Protein AF-A0A7W4GUT4-F1 (afdb_monomer_lite)

pLDDT: mean 85.79, std 14.64, range [48.25, 97.75]

Radius of gyration: 17.07 Å; chains: 1; bounding box: 33×26×57 Å

Sequence (63 aa):
MSTNAETRRKRRPDAKCPLRPGDPCTLCQVSVTGPHDCGLVYLIMDDPESREAWAESRRKQHQ

Foldseek 3Di:
DDDPPPPPPVPDPADCAPLDPPDGDPPPDPPDPHLVPDPVNCVQVVDPVSVVVSVVVVVVVVD

Structure (mmCIF, N/CA/C/O backbone):
data_AF-A0A7W4GUT4-F1
#
_entry.id   AF-A0A7W4GUT4-F1
#
loop_
_atom_site.group_PDB
_atom_site.id
_atom_site.type_symbol
_atom_site.label_atom_id
_atom_site.label_alt_id
_atom_site.label_comp_id
_atom_site.label_asym_id
_atom_site.label_entity_id
_atom_site.label_seq_id
_atom_site.pdbx_PDB_ins_code
_atom_site.Cartn_x
_atom_site.Cartn_y
_atom_site.Cartn_z
_atom_site.occupancy
_atom_site.B_iso_or_equiv
_atom_site.auth_seq_id
_atom_site.auth_comp_id
_atom_site.auth_asym_id
_atom_site.auth_atom_id
_atom_site.pdbx_PDB_model_num
ATOM 1 N N . MET A 1 1 ? 10.223 -14.676 -42.657 1.00 48.25 1 MET A N 1
ATOM 2 C CA . MET A 1 1 ? 9.439 -15.671 -41.900 1.00 48.25 1 MET A CA 1
ATOM 3 C C . MET A 1 1 ? 9.759 -15.515 -40.421 1.00 48.25 1 MET A C 1
ATOM 5 O O . MET A 1 1 ? 10.793 -16.002 -40.005 1.00 48.25 1 MET A O 1
ATOM 9 N N . SER A 1 2 ? 8.901 -14.830 -39.665 1.00 50.97 2 SER A N 1
ATOM 10 C CA . SER A 1 2 ? 8.788 -14.988 -38.209 1.00 50.97 2 SER A CA 1
ATOM 11 C C . SER A 1 2 ? 7.311 -14.820 -37.896 1.00 50.97 2 SER A C 1
ATOM 13 O O . SER A 1 2 ? 6.718 -13.771 -38.127 1.00 50.97 2 SER A O 1
ATOM 15 N N . THR A 1 3 ? 6.694 -15.941 -37.570 1.00 52.91 3 THR A N 1
ATOM 16 C CA . THR A 1 3 ? 5.256 -16.150 -37.455 1.00 52.91 3 THR A CA 1
ATOM 17 C C . THR A 1 3 ? 4.642 -15.297 -36.349 1.00 52.91 3 THR A C 1
ATOM 19 O O . THR A 1 3 ? 5.222 -15.191 -35.272 1.00 52.91 3 THR A O 1
ATOM 22 N N . ASN A 1 4 ? 3.429 -14.789 -36.606 1.00 58.97 4 ASN A N 1
ATOM 23 C CA . ASN A 1 4 ? 2.455 -14.162 -35.688 1.00 58.97 4 ASN A CA 1
ATOM 24 C C . ASN A 1 4 ? 2.003 -15.097 -34.531 1.00 58.97 4 ASN A C 1
ATOM 26 O O . ASN A 1 4 ? 0.840 -15.127 -34.137 1.00 58.97 4 ASN A O 1
ATOM 30 N N . ALA A 1 5 ? 2.925 -15.897 -34.003 1.00 55.12 5 ALA A N 1
ATOM 31 C CA . ALA A 1 5 ? 2.733 -16.944 -33.011 1.00 55.12 5 ALA A CA 1
ATOM 32 C C . ALA A 1 5 ? 3.387 -16.584 -31.668 1.00 55.12 5 ALA A C 1
ATOM 34 O O . ALA A 1 5 ? 3.615 -17.459 -30.836 1.00 55.12 5 ALA A O 1
ATOM 35 N N . GLU A 1 6 ? 3.659 -15.301 -31.412 1.00 58.19 6 GLU A N 1
ATOM 36 C CA . GLU A 1 6 ? 3.838 -14.827 -30.044 1.00 58.19 6 GLU A CA 1
ATOM 37 C C . GLU A 1 6 ? 2.456 -14.780 -29.409 1.00 58.19 6 GLU A C 1
ATOM 39 O O . GLU A 1 6 ? 1.747 -13.776 -29.411 1.00 58.19 6 GLU A O 1
ATOM 44 N N . THR A 1 7 ? 2.048 -15.967 -28.961 1.00 57.97 7 THR A N 1
ATOM 45 C CA . THR A 1 7 ? 0.972 -16.233 -28.021 1.00 57.97 7 THR A CA 1
ATOM 46 C C . THR A 1 7 ? 0.578 -14.962 -27.298 1.00 57.97 7 THR A C 1
ATOM 48 O O . THR A 1 7 ? 1.418 -14.359 -26.624 1.00 57.97 7 THR A O 1
ATOM 51 N N . ARG A 1 8 ? -0.698 -14.583 -27.408 1.00 62.81 8 ARG A N 1
ATOM 52 C CA . ARG A 1 8 ? -1.367 -13.687 -26.471 1.00 62.81 8 ARG A CA 1
ATOM 53 C C . ARG A 1 8 ? -1.094 -14.231 -25.071 1.00 62.81 8 ARG A C 1
ATOM 55 O O . ARG A 1 8 ? -1.881 -15.018 -24.552 1.00 62.81 8 ARG A O 1
ATOM 62 N N . ARG A 1 9 ? 0.056 -13.876 -24.487 1.00 66.00 9 ARG A N 1
ATOM 63 C CA . ARG A 1 9 ? 0.404 -14.158 -23.103 1.00 66.00 9 ARG A CA 1
ATOM 64 C C . ARG A 1 9 ? -0.775 -13.559 -22.372 1.00 66.00 9 ARG A C 1
ATOM 66 O O . ARG A 1 9 ? -0.976 -12.347 -22.455 1.00 66.00 9 ARG A O 1
ATOM 73 N N . LYS A 1 10 ? -1.633 -14.411 -21.800 1.00 62.59 10 LYS A N 1
ATOM 74 C CA . LYS A 1 10 ? -2.708 -13.968 -20.914 1.00 62.59 10 LYS A CA 1
ATOM 75 C C . LYS A 1 10 ? -1.997 -13.084 -19.901 1.00 62.59 10 LYS A C 1
ATOM 77 O O . LYS A 1 10 ? -1.248 -13.607 -19.078 1.00 62.59 10 LYS A O 1
ATOM 82 N N . ARG A 1 11 ? -2.109 -11.760 -20.063 1.00 68.19 11 ARG A N 1
ATOM 83 C CA . ARG A 1 11 ? -1.482 -10.811 -19.149 1.00 68.19 11 ARG A CA 1
ATOM 84 C C . ARG A 1 11 ? -2.060 -11.185 -17.800 1.00 68.19 11 ARG A C 1
ATOM 86 O O . ARG A 1 11 ? -3.285 -11.228 -17.657 1.00 68.19 11 ARG A O 1
ATOM 93 N N . ARG A 1 12 ? -1.197 -11.605 -16.876 1.00 69.19 12 ARG A N 1
ATOM 94 C CA . ARG A 1 12 ? -1.651 -11.841 -15.512 1.00 69.19 12 ARG A CA 1
ATOM 95 C C . ARG A 1 12 ? -2.285 -10.525 -15.055 1.00 69.19 12 ARG A C 1
ATOM 97 O O . ARG A 1 12 ? -1.714 -9.482 -15.371 1.00 69.19 12 ARG A O 1
ATOM 104 N N . PRO A 1 13 ? -3.467 -10.553 -14.423 1.00 74.94 13 PRO A N 1
ATOM 105 C CA . PRO A 1 13 ? -4.037 -9.343 -13.859 1.00 74.94 13 PRO A CA 1
ATOM 106 C C . PRO A 1 13 ? -2.985 -8.677 -12.976 1.00 74.94 13 PRO A C 1
ATOM 108 O O . PRO A 1 13 ? -2.378 -9.358 -12.144 1.00 74.94 13 PRO A O 1
ATOM 111 N N . ASP A 1 14 ? -2.748 -7.384 -13.188 1.00 81.75 14 ASP A N 1
ATOM 112 C CA . ASP A 1 14 ? -1.821 -6.635 -12.350 1.00 81.75 14 ASP A CA 1
ATOM 113 C C . ASP A 1 14 ? -2.300 -6.715 -10.899 1.00 81.75 14 ASP A C 1
ATOM 115 O O . ASP A 1 14 ? -3.491 -6.545 -10.602 1.00 81.75 14 ASP A O 1
ATOM 119 N N . ALA A 1 15 ? -1.378 -7.023 -9.988 1.00 88.50 15 ALA A N 1
ATOM 120 C CA . ALA A 1 15 ? -1.701 -7.086 -8.573 1.00 88.50 15 ALA A CA 1
ATOM 121 C C . ALA A 1 15 ? -2.192 -5.706 -8.114 1.00 88.50 15 ALA A C 1
ATOM 123 O O . ALA A 1 15 ? -1.525 -4.697 -8.337 1.00 88.50 15 ALA A O 1
ATOM 124 N N . LYS A 1 16 ? -3.367 -5.647 -7.483 1.00 92.62 16 LYS A N 1
ATOM 125 C CA . LYS A 1 16 ? -3.945 -4.392 -6.984 1.00 92.62 16 LYS A CA 1
ATOM 126 C C . LYS A 1 16 ? -3.278 -3.977 -5.680 1.00 92.62 16 LYS A C 1
ATOM 128 O O . LYS A 1 16 ? -2.979 -4.831 -4.847 1.00 92.62 16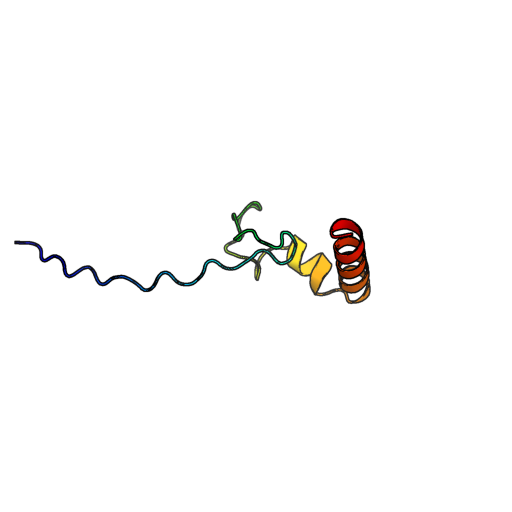 LYS A O 1
ATOM 133 N N . CYS A 1 17 ? -3.082 -2.676 -5.478 1.00 93.88 17 CYS A N 1
ATOM 134 C CA . CYS A 1 17 ? -2.584 -2.164 -4.205 1.00 93.88 17 CYS A CA 1
ATOM 135 C C . CYS A 1 17 ? -3.722 -2.164 -3.166 1.00 93.88 17 CYS A C 1
ATOM 137 O O . CYS A 1 17 ? -4.721 -1.479 -3.388 1.00 93.88 17 CYS A O 1
ATOM 139 N N . PRO A 1 18 ? -3.602 -2.868 -2.021 1.00 92.50 18 PRO A N 1
ATOM 140 C CA . PRO A 1 18 ? -4.646 -2.868 -0.997 1.00 92.50 18 PRO A CA 1
ATOM 141 C C . PRO A 1 18 ? -4.970 -1.456 -0.517 1.00 92.50 18 PRO A C 1
ATOM 143 O O . PRO A 1 18 ? -6.140 -1.113 -0.395 1.00 92.50 18 PRO A O 1
ATOM 146 N N . LEU A 1 19 ? -3.937 -0.623 -0.353 1.00 92.81 19 LEU A N 1
ATOM 147 C CA . LEU A 1 19 ? -4.029 0.739 0.175 1.00 92.81 19 LEU A CA 1
ATOM 148 C C . LEU A 1 19 ? -4.538 1.773 -0.838 1.00 92.81 19 LEU A C 1
ATOM 150 O O . LEU A 1 19 ? -4.946 2.855 -0.429 1.00 92.81 19 LEU A O 1
ATOM 154 N N . ARG A 1 20 ? -4.543 1.447 -2.138 1.00 91.12 20 ARG A N 1
ATOM 155 C CA . ARG A 1 20 ? -5.063 2.297 -3.225 1.00 91.12 20 ARG A CA 1
ATOM 156 C C . ARG A 1 20 ? -6.086 1.517 -4.053 1.00 91.12 20 ARG A C 1
ATOM 158 O O . ARG A 1 20 ? -5.760 1.002 -5.124 1.00 91.12 20 ARG A O 1
ATOM 165 N N . PRO A 1 21 ? -7.317 1.370 -3.549 1.00 87.06 21 PRO A N 1
ATOM 166 C CA . PRO A 1 21 ? -8.330 0.554 -4.203 1.00 87.06 21 PRO A CA 1
ATOM 167 C C . PRO A 1 21 ? -8.695 1.157 -5.556 1.00 87.06 21 PRO A C 1
ATOM 169 O O . PRO A 1 21 ? -8.927 2.354 -5.655 1.00 87.06 21 PRO A O 1
ATOM 172 N N . GLY A 1 22 ? -8.752 0.321 -6.589 1.00 87.12 22 GLY A N 1
ATOM 173 C CA . GLY A 1 22 ? -9.009 0.762 -7.964 1.00 87.12 22 GLY A CA 1
ATOM 174 C C . GLY A 1 22 ? -7.744 0.864 -8.814 1.00 87.12 22 GLY A C 1
ATOM 175 O O . GLY A 1 22 ? -7.820 0.592 -10.009 1.00 87.12 22 GLY A O 1
ATOM 176 N N . ASP A 1 23 ? -6.586 1.095 -8.193 1.00 89.62 23 ASP A N 1
ATOM 177 C CA . ASP A 1 23 ? -5.308 1.180 -8.896 1.00 89.62 23 ASP A CA 1
ATOM 178 C C . ASP A 1 23 ? -4.529 -0.149 -8.857 1.00 89.62 23 ASP A C 1
ATOM 180 O O . ASP A 1 23 ? -4.498 -0.846 -7.827 1.00 89.62 23 ASP A O 1
ATOM 184 N N . PRO A 1 24 ? -3.835 -0.512 -9.952 1.00 93.25 24 PRO A N 1
ATOM 185 C CA . PRO A 1 24 ? -2.795 -1.528 -9.888 1.00 93.25 24 PRO A CA 1
ATOM 186 C C . PRO A 1 24 ? -1.639 -1.050 -8.998 1.00 93.25 24 PRO A C 1
ATOM 188 O O . PRO A 1 24 ? -1.445 0.142 -8.755 1.00 93.25 24 PRO A O 1
ATOM 191 N N . CYS A 1 25 ? -0.838 -1.988 -8.504 1.00 93.31 25 CYS A N 1
ATOM 192 C CA . CYS A 1 25 ? 0.416 -1.657 -7.847 1.00 93.31 25 CYS A CA 1
ATOM 193 C C . CYS A 1 25 ? 1.364 -0.991 -8.855 1.00 93.31 25 CYS A C 1
ATOM 195 O O . CYS A 1 25 ? 1.663 -1.559 -9.901 1.00 93.31 25 CYS A O 1
ATOM 197 N N . THR A 1 26 ? 1.851 0.206 -8.528 1.00 93.12 26 THR A N 1
ATOM 198 C CA . THR A 1 26 ? 2.766 0.986 -9.378 1.00 93.12 26 THR A CA 1
ATOM 199 C C . THR A 1 26 ? 4.226 0.897 -8.934 1.00 93.12 26 THR A C 1
ATOM 201 O O . THR A 1 26 ? 5.051 1.664 -9.418 1.00 93.12 26 THR A O 1
ATOM 204 N N . LEU A 1 27 ? 4.543 -0.015 -8.004 1.00 94.12 27 LEU A N 1
ATOM 205 C CA . LEU A 1 27 ? 5.888 -0.196 -7.438 1.00 94.12 27 LEU A CA 1
ATOM 206 C C . LEU A 1 27 ? 6.478 1.121 -6.897 1.00 94.12 27 LEU A C 1
ATOM 208 O O . LEU A 1 27 ? 7.635 1.454 -7.125 1.00 94.12 27 LEU A O 1
ATOM 212 N N . CYS A 1 28 ? 5.659 1.901 -6.183 1.00 92.81 28 CYS A N 1
ATOM 213 C CA . CYS A 1 28 ? 6.030 3.241 -5.713 1.00 92.81 28 CYS A CA 1
ATOM 214 C C . CYS A 1 28 ? 7.114 3.268 -4.622 1.00 92.81 28 CYS A C 1
ATOM 216 O O . CYS A 1 28 ? 7.591 4.344 -4.270 1.00 92.81 28 CYS A O 1
ATOM 218 N N . GLN A 1 29 ? 7.474 2.112 -4.065 1.00 92.75 29 GLN A N 1
ATOM 219 C CA . GLN A 1 29 ? 8.507 1.955 -3.044 1.00 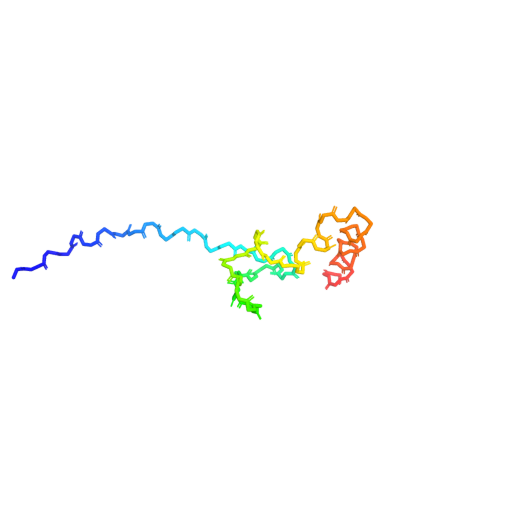92.75 29 GLN A CA 1
ATOM 220 C C . GLN A 1 29 ? 9.708 1.211 -3.637 1.00 92.75 29 GLN A C 1
ATOM 222 O O . GLN A 1 29 ? 9.546 0.307 -4.457 1.00 92.75 29 GLN A O 1
ATOM 227 N N . VAL A 1 30 ? 10.916 1.587 -3.211 1.00 93.75 30 VAL A N 1
ATOM 228 C CA . VAL A 1 30 ? 12.167 0.980 -3.692 1.00 93.75 30 VAL A CA 1
ATOM 229 C C . VAL A 1 30 ? 12.214 -0.505 -3.325 1.00 93.75 30 VAL A C 1
ATOM 231 O O . VAL A 1 30 ? 11.828 -0.887 -2.222 1.00 93.75 30 VAL A O 1
ATOM 234 N N . SER A 1 31 ? 12.706 -1.328 -4.255 1.00 92.50 31 SER A N 1
ATOM 235 C CA . SER A 1 31 ? 12.881 -2.782 -4.096 1.00 92.50 31 SER A CA 1
ATOM 236 C C . SER A 1 31 ? 11.593 -3.594 -3.907 1.00 92.50 31 SER A C 1
ATOM 238 O O . SER A 1 31 ? 11.670 -4.767 -3.558 1.00 92.50 31 SER A O 1
ATOM 240 N N . VAL A 1 32 ? 10.424 -3.006 -4.166 1.00 95.00 32 VAL A N 1
ATOM 241 C CA . VAL A 1 32 ? 9.134 -3.705 -4.135 1.00 95.00 32 VAL A CA 1
ATOM 242 C 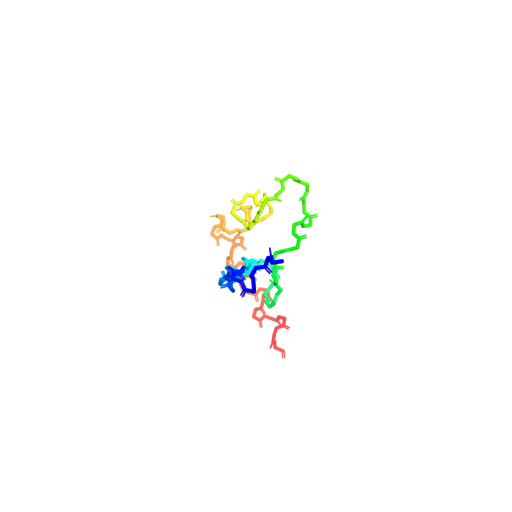C . VAL A 1 32 ? 8.836 -4.304 -5.507 1.00 95.00 32 VAL A C 1
ATOM 244 O O . VAL A 1 32 ? 8.958 -3.628 -6.529 1.00 95.00 32 VAL A O 1
ATOM 247 N N . THR A 1 33 ? 8.413 -5.564 -5.534 1.00 94.00 33 THR A N 1
ATOM 248 C CA . THR A 1 33 ? 7.968 -6.284 -6.737 1.00 94.00 33 THR A CA 1
ATOM 249 C C . THR A 1 33 ? 6.448 -6.467 -6.778 1.00 94.00 33 THR A C 1
ATOM 251 O O . THR A 1 33 ? 5.892 -6.794 -7.829 1.00 94.00 33 THR A O 1
ATOM 254 N N . GLY A 1 34 ? 5.749 -6.193 -5.671 1.00 93.56 34 GLY A N 1
ATOM 255 C CA . GLY A 1 34 ? 4.295 -6.115 -5.608 1.00 93.56 34 GLY A CA 1
ATOM 256 C C . GLY A 1 34 ? 3.741 -5.840 -4.200 1.00 93.56 34 GLY A C 1
ATOM 257 O O . GLY A 1 34 ? 4.450 -5.466 -3.278 1.00 93.56 34 GLY A O 1
ATOM 258 N N . PRO A 1 35 ? 2.431 -6.022 -3.976 1.00 94.94 35 PRO A N 1
ATOM 259 C CA . PRO A 1 35 ? 1.840 -5.790 -2.655 1.00 94.94 35 PRO A CA 1
ATOM 260 C C . PRO A 1 35 ? 2.381 -6.701 -1.543 1.00 94.94 35 PRO A C 1
ATOM 262 O O . PRO A 1 35 ? 2.339 -6.314 -0.381 1.00 94.94 35 PRO A O 1
ATOM 265 N N . HIS A 1 36 ? 2.866 -7.899 -1.887 1.00 92.69 36 HIS A N 1
ATOM 266 C CA . HIS A 1 36 ? 3.322 -8.905 -0.921 1.00 92.69 36 HIS A CA 1
ATOM 267 C C . HIS A 1 36 ? 4.683 -8.563 -0.284 1.00 92.69 36 HIS A C 1
ATOM 269 O O . HIS A 1 36 ? 4.962 -9.013 0.821 1.00 92.69 36 HIS A O 1
AT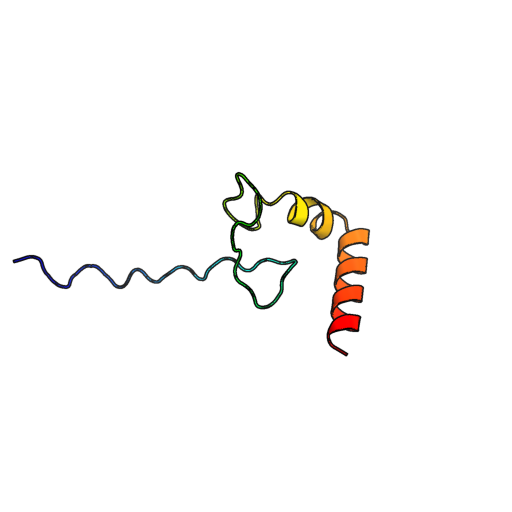OM 275 N N . ASP A 1 37 ? 5.535 -7.783 -0.953 1.00 94.56 37 ASP A N 1
ATOM 276 C CA . ASP A 1 37 ? 6.838 -7.341 -0.432 1.00 94.56 37 ASP A CA 1
ATOM 277 C C . ASP A 1 37 ?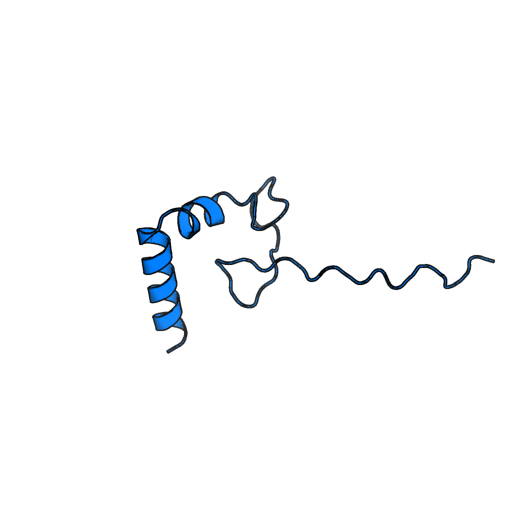 6.873 -5.831 -0.133 1.00 94.56 37 ASP A C 1
ATOM 279 O O . ASP A 1 37 ? 7.925 -5.254 0.136 1.00 94.56 37 ASP A O 1
ATOM 283 N N . CYS A 1 38 ? 5.709 -5.175 -0.124 1.00 95.50 38 CYS A N 1
ATOM 284 C CA . CYS A 1 38 ? 5.588 -3.774 0.250 1.00 95.50 38 CYS A CA 1
ATOM 285 C C . CYS A 1 38 ? 5.525 -3.609 1.776 1.00 95.50 38 CYS A C 1
ATOM 287 O O . CYS A 1 38 ? 4.533 -3.975 2.410 1.00 95.50 38 CYS A O 1
ATOM 289 N N . GLY A 1 39 ? 6.537 -2.959 2.362 1.00 94.38 39 GLY A N 1
ATOM 290 C CA . GLY A 1 39 ? 6.595 -2.710 3.809 1.00 94.38 39 GLY A CA 1
ATOM 291 C C . GLY A 1 39 ? 5.399 -1.923 4.362 1.00 94.38 39 GLY A C 1
ATOM 292 O O . GLY A 1 39 ? 4.928 -2.214 5.455 1.00 94.38 39 GLY A O 1
ATOM 293 N N . LEU A 1 40 ? 4.840 -0.979 3.597 1.00 94.31 40 LEU A N 1
ATOM 294 C CA . LEU A 1 40 ? 3.651 -0.234 4.032 1.00 94.31 40 LEU A CA 1
ATOM 295 C C . LEU A 1 40 ? 2.399 -1.123 4.087 1.00 94.31 40 LEU A C 1
ATOM 297 O O . LEU A 1 40 ? 1.588 -0.990 4.999 1.00 94.31 40 LEU A O 1
ATOM 301 N N . VAL A 1 41 ? 2.240 -2.034 3.119 1.00 96.12 41 VAL A N 1
ATOM 302 C CA . VAL A 1 41 ? 1.134 -3.001 3.129 1.00 96.12 41 VAL A CA 1
ATOM 303 C C . VAL A 1 41 ? 1.262 -3.918 4.338 1.00 96.12 41 VAL A C 1
ATOM 305 O O . VAL A 1 41 ? 0.258 -4.134 5.007 1.00 96.12 41 VAL A O 1
ATOM 308 N N . TYR A 1 42 ? 2.472 -4.394 4.646 1.00 95.56 42 TYR A N 1
ATOM 309 C CA . TYR A 1 42 ? 2.733 -5.194 5.844 1.00 95.56 42 TYR A CA 1
ATOM 310 C C . TYR A 1 42 ? 2.270 -4.469 7.115 1.00 95.56 42 TYR A C 1
ATOM 312 O O . TYR A 1 42 ? 1.414 -4.986 7.823 1.00 95.56 42 TYR A O 1
ATOM 320 N N . LEU A 1 43 ? 2.734 -3.236 7.347 1.00 95.44 43 LEU A N 1
ATOM 321 C CA . LEU A 1 43 ? 2.401 -2.483 8.563 1.00 95.44 43 LEU A CA 1
ATOM 322 C C . LEU A 1 43 ? 0.893 -2.275 8.763 1.00 95.44 43 LEU A C 1
ATOM 324 O O . LEU A 1 43 ? 0.406 -2.378 9.880 1.00 95.44 43 LEU A O 1
ATOM 328 N N . ILE A 1 44 ? 0.150 -1.981 7.693 1.00 96.38 44 ILE A N 1
ATOM 329 C CA . ILE A 1 44 ? -1.284 -1.681 7.803 1.00 96.38 44 ILE A CA 1
ATOM 330 C C . ILE A 1 44 ? -2.148 -2.945 7.805 1.00 96.38 44 ILE A C 1
ATOM 332 O O . ILE A 1 44 ? -3.182 -2.974 8.464 1.00 96.38 44 ILE A O 1
ATOM 336 N N . MET A 1 45 ? -1.790 -3.960 7.016 1.00 95.69 45 MET A N 1
ATOM 337 C CA . MET A 1 45 ? -2.661 -5.118 6.786 1.00 95.69 45 MET A CA 1
ATOM 338 C C . MET A 1 45 ? -2.406 -6.285 7.743 1.00 95.69 45 MET A C 1
ATOM 340 O O . MET A 1 45 ? -3.308 -7.118 7.898 1.00 95.69 45 MET A O 1
ATOM 344 N N . ASP A 1 46 ? -1.211 -6.364 8.335 1.00 95.69 46 ASP A N 1
ATOM 345 C CA . ASP A 1 46 ? -0.843 -7.400 9.306 1.00 95.69 46 ASP A CA 1
ATOM 346 C C . ASP A 1 46 ? -1.380 -7.074 10.708 1.00 95.69 46 ASP A C 1
ATOM 348 O O . ASP A 1 46 ? -1.930 -7.946 11.380 1.00 95.69 46 ASP A O 1
ATOM 352 N N . ASP A 1 47 ? -1.335 -5.798 11.100 1.00 97.06 47 ASP A N 1
ATOM 353 C CA . ASP A 1 47 ? -1.861 -5.328 12.379 1.00 97.06 47 ASP A CA 1
ATOM 354 C C . ASP A 1 47 ? -3.405 -5.192 12.353 1.00 97.06 47 ASP A C 1
ATOM 356 O O . ASP A 1 47 ? -3.949 -4.433 11.540 1.00 97.06 47 ASP A O 1
ATOM 360 N N . PRO A 1 48 ? -4.155 -5.915 13.213 1.00 97.50 48 PRO A N 1
ATOM 361 C CA . PRO A 1 48 ? -5.619 -5.920 13.170 1.00 97.50 48 PRO A CA 1
ATOM 362 C C . PRO A 1 48 ? -6.261 -4.554 13.427 1.00 97.50 48 PRO A C 1
ATOM 364 O O . PRO A 1 48 ? -7.240 -4.221 12.756 1.00 97.50 48 PRO A O 1
ATOM 367 N N . GLU A 1 49 ? -5.710 -3.777 14.361 1.00 97.75 49 GLU A N 1
ATOM 368 C CA . GLU A 1 49 ? -6.231 -2.458 14.735 1.00 97.75 49 GLU A CA 1
ATOM 369 C C . GLU A 1 49 ? -6.039 -1.467 13.582 1.00 97.75 49 GLU A C 1
ATOM 371 O O . GLU A 1 49 ? -6.984 -0.811 13.136 1.00 97.75 49 GLU A O 1
ATOM 376 N N . SER A 1 50 ? -4.836 -1.438 13.011 1.00 96.94 50 SER A N 1
ATOM 377 C CA . SER A 1 50 ? -4.494 -0.624 11.845 1.00 96.94 50 SER A CA 1
ATOM 378 C C . SER A 1 50 ? -5.365 -0.972 10.642 1.00 96.94 50 SER A C 1
ATOM 380 O O . SER A 1 50 ? -5.853 -0.082 9.934 1.00 96.94 50 SER A O 1
ATOM 382 N N . ARG A 1 51 ? -5.619 -2.266 10.418 1.00 96.75 51 ARG A N 1
ATOM 383 C CA . ARG A 1 51 ? -6.469 -2.736 9.324 1.00 96.75 51 ARG A CA 1
ATOM 384 C C . ARG A 1 51 ? -7.921 -2.299 9.495 1.00 96.75 51 ARG A C 1
ATOM 386 O O . ARG A 1 51 ? -8.560 -1.921 8.508 1.00 96.75 51 ARG A O 1
ATOM 393 N N . GLU A 1 52 ? -8.447 -2.344 10.716 1.00 97.56 52 GLU A N 1
ATOM 394 C CA . GLU A 1 52 ? -9.800 -1.879 11.027 1.00 97.56 52 GLU A CA 1
ATOM 395 C C . GLU A 1 52 ? -9.925 -0.362 10.858 1.00 97.56 52 GLU A C 1
ATOM 397 O O . GLU A 1 52 ? -10.804 0.097 10.119 1.00 97.56 52 GLU A O 1
ATOM 402 N N . ALA A 1 53 ? -8.992 0.407 11.423 1.00 96.44 53 ALA A N 1
ATOM 403 C CA . ALA A 1 53 ? -8.944 1.861 11.283 1.00 96.44 53 ALA A CA 1
ATOM 404 C C . ALA A 1 53 ? -8.848 2.293 9.808 1.00 96.44 53 ALA A C 1
ATOM 406 O O . ALA A 1 53 ? -9.534 3.219 9.355 1.00 96.44 53 ALA A O 1
ATOM 407 N N . TRP A 1 54 ? -8.044 1.589 9.008 1.00 95.81 54 TRP A N 1
ATOM 408 C CA . TRP A 1 54 ? -7.963 1.830 7.572 1.00 95.81 54 TRP A CA 1
ATOM 409 C C . TRP A 1 54 ? -9.278 1.497 6.850 1.00 95.81 54 TRP A C 1
ATOM 411 O O . TRP A 1 54 ? -9.742 2.274 6.008 1.00 95.81 54 TRP A O 1
ATOM 421 N N . ALA A 1 55 ? -9.925 0.378 7.193 1.00 94.75 55 ALA A N 1
ATOM 422 C CA . ALA A 1 55 ? -11.215 0.007 6.618 1.00 94.75 55 ALA A CA 1
ATOM 423 C C . ALA A 1 55 ? -12.313 1.031 6.959 1.00 94.75 55 ALA A C 1
ATOM 425 O O . ALA A 1 55 ? -13.130 1.361 6.095 1.00 94.75 55 ALA A O 1
ATOM 426 N N . GLU A 1 56 ? -12.319 1.569 8.179 1.00 96.31 56 GLU A N 1
ATOM 427 C CA . GLU A 1 56 ? -13.185 2.680 8.583 1.00 96.31 56 GLU A CA 1
ATOM 428 C C . GLU A 1 56 ? -12.932 3.945 7.771 1.00 96.31 56 GLU A C 1
ATOM 430 O O . GLU A 1 56 ? -13.877 4.534 7.243 1.00 96.31 56 GLU A O 1
ATOM 435 N N . SER A 1 57 ? -11.665 4.345 7.638 1.00 93.50 57 SER A N 1
ATOM 436 C CA . SER A 1 57 ? -11.272 5.511 6.844 1.00 93.50 57 SER A CA 1
ATOM 437 C C . SER A 1 57 ? -11.774 5.389 5.406 1.00 93.50 57 SER A C 1
ATOM 439 O O . SER A 1 57 ? -12.379 6.321 4.875 1.00 93.50 57 SER A O 1
ATOM 441 N N . ARG A 1 58 ? -11.653 4.200 4.800 1.00 91.44 58 ARG A N 1
ATOM 442 C CA . ARG A 1 58 ? -12.206 3.951 3.465 1.00 91.44 58 ARG A CA 1
ATOM 443 C C . ARG A 1 58 ? -13.719 4.117 3.399 1.00 91.44 58 ARG A C 1
ATOM 445 O O . ARG A 1 58 ? -14.197 4.712 2.441 1.00 91.44 58 ARG A O 1
ATOM 452 N N . ARG A 1 59 ? -14.474 3.600 4.375 1.00 93.50 59 ARG A N 1
ATOM 453 C CA . ARG A 1 59 ? -15.941 3.754 4.405 1.00 93.50 59 ARG A CA 1
ATOM 454 C C . ARG A 1 59 ? -16.353 5.223 4.485 1.00 93.50 59 ARG A C 1
ATOM 456 O O . ARG A 1 59 ? -17.329 5.602 3.851 1.00 93.50 59 ARG A O 1
ATOM 463 N N . LYS A 1 60 ? -15.598 6.038 5.228 1.00 93.25 60 LYS A N 1
ATOM 464 C CA . LYS A 1 60 ? -15.833 7.485 5.354 1.00 93.25 60 LYS A CA 1
ATOM 465 C C . LYS A 1 60 ? -15.510 8.248 4.064 1.00 93.25 60 LYS A C 1
ATOM 467 O O . LYS A 1 60 ? -16.236 9.164 3.726 1.00 93.25 60 LYS A O 1
ATOM 472 N N . GLN A 1 61 ? -14.456 7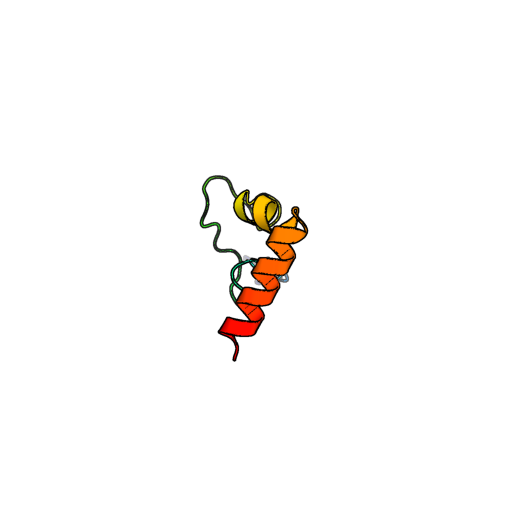.863 3.341 1.00 84.88 61 GLN A N 1
ATOM 473 C CA . GLN A 1 61 ? -14.045 8.522 2.088 1.00 84.88 61 GLN A CA 1
ATOM 474 C C . GLN A 1 61 ? -14.971 8.248 0.889 1.00 84.88 61 GLN A C 1
ATOM 476 O O . GLN A 1 61 ? -14.907 8.976 -0.094 1.00 84.88 61 GLN A O 1
ATOM 481 N N . HIS A 1 62 ? -15.772 7.178 0.938 1.00 73.06 62 HIS A N 1
ATOM 482 C CA . HIS A 1 62 ? -16.707 6.799 -0.133 1.00 73.06 62 HIS A CA 1
ATOM 483 C C . HIS A 1 62 ? -18.167 7.203 0.163 1.00 73.06 62 HIS A C 1
ATOM 485 O O . HIS A 1 62 ? -19.059 6.796 -0.582 1.00 73.06 62 HIS A O 1
ATOM 491 N N . GLN A 1 63 ? -18.411 7.936 1.255 1.00 55.88 63 GLN A N 1
ATOM 492 C CA . GLN A 1 63 ? -19.686 8.599 1.560 1.00 55.88 63 GLN A CA 1
ATOM 493 C C . GLN A 1 63 ? -19.696 10.002 0.955 1.00 55.88 63 GLN A C 1
ATOM 495 O O . GLN A 1 63 ? -20.783 10.419 0.503 1.00 55.88 63 GLN A O 1
#

Secondary structure (DSSP, 8-state):
---S-S----PPPPPBPTTSTTSBP---STT--SGGG-HHHHHHHHSHHHHHHHHHHHHHHT-